Protein AF-A0A265Q9D8-F1 (afdb_monomer)

pLDDT: mean 81.89, std 17.79, range [32.59, 97.0]

Solvent-accessible surface area (backbone atoms only — not comparable to full-atom values): 7329 Å² total; per-residue (Å²): 142,84,82,84,83,76,69,77,77,53,67,56,83,76,59,50,91,46,44,84,43,80,51,90,93,41,57,26,41,32,40,49,59,50,82,77,44,47,69,58,59,63,72,59,57,60,58,73,56,103,83,43,72,60,52,77,86,39,70,68,44,40,51,49,49,17,35,61,36,14,56,34,76,48,74,34,80,54,98,91,40,79,49,72,48,63,32,24,22,39,83,84,70,42,68,27,25,54,68,53,41,50,76,63,61,56,47,75,65,48,54,51,51,49,55,50,49,40,50,69,64,48,112

Structure (mmCIF, N/CA/C/O backbone):
data_AF-A0A265Q9D8-F1
#
_entry.id   AF-A0A265Q9D8-F1
#
loop_
_atom_site.group_PDB
_atom_site.id
_atom_site.type_symbol
_atom_site.label_atom_id
_atom_site.label_alt_id
_atom_site.label_comp_id
_atom_site.label_asym_id
_atom_site.label_entity_id
_atom_site.label_seq_id
_atom_site.pdbx_PDB_ins_code
_atom_site.Cartn_x
_atom_site.Cartn_y
_atom_site.Cartn_z
_atom_site.occupancy
_atom_site.B_iso_or_equiv
_atom_site.auth_seq_id
_atom_site.auth_comp_id
_atom_site.auth_asym_id
_atom_site.auth_atom_id
_atom_site.pdbx_PDB_model_num
ATOM 1 N N . MET A 1 1 ? 3.285 17.476 -42.463 1.00 32.59 1 MET A N 1
ATOM 2 C CA . MET A 1 1 ? 2.690 16.495 -41.535 1.00 32.59 1 MET A CA 1
ATOM 3 C C . MET A 1 1 ? 3.724 16.207 -40.466 1.00 32.59 1 MET A C 1
ATOM 5 O O . MET A 1 1 ? 4.692 15.535 -40.780 1.00 32.59 1 MET A O 1
ATOM 9 N N . SER A 1 2 ? 3.545 16.743 -39.261 1.00 38.66 2 SER A N 1
ATOM 10 C CA . SER A 1 2 ? 4.334 16.360 -38.086 1.00 38.66 2 SER A CA 1
ATOM 11 C C . SER A 1 2 ? 3.361 16.282 -36.919 1.00 38.66 2 SER A C 1
ATOM 13 O O . SER A 1 2 ? 2.854 17.308 -36.475 1.00 38.66 2 SER A O 1
ATOM 15 N N . LYS A 1 3 ? 3.010 15.061 -36.514 1.00 40.34 3 LYS A N 1
ATOM 16 C CA . LYS A 1 3 ? 2.351 14.797 -35.236 1.00 40.34 3 LYS A CA 1
ATOM 17 C C . LYS A 1 3 ? 3.416 14.205 -34.327 1.00 40.34 3 LYS A C 1
ATOM 19 O O . LYS A 1 3 ? 3.814 13.059 -34.511 1.00 40.34 3 LYS A O 1
ATOM 24 N N . ASP A 1 4 ? 3.903 15.029 -33.411 1.00 40.78 4 ASP A N 1
ATOM 25 C CA . ASP A 1 4 ? 4.664 14.584 -32.252 1.00 40.78 4 ASP A CA 1
ATOM 26 C C . ASP A 1 4 ? 3.684 13.936 -31.262 1.00 40.78 4 ASP A C 1
ATOM 28 O O . ASP A 1 4 ? 3.166 14.583 -30.354 1.00 40.78 4 ASP A O 1
ATOM 32 N N . ASP A 1 5 ? 3.403 12.646 -31.454 1.00 43.50 5 ASP A N 1
ATOM 33 C CA . ASP A 1 5 ? 2.606 11.822 -30.533 1.00 43.50 5 ASP A CA 1
ATOM 34 C C . ASP A 1 5 ? 3.470 11.333 -29.352 1.00 43.50 5 ASP A C 1
ATOM 36 O O . ASP A 1 5 ? 3.635 10.139 -29.114 1.00 43.50 5 ASP A O 1
ATOM 40 N N . ASN A 1 6 ? 4.043 12.273 -28.597 1.00 45.56 6 ASN A N 1
ATOM 41 C CA . ASN A 1 6 ? 4.673 12.015 -27.295 1.00 45.56 6 ASN A CA 1
ATOM 42 C C . ASN A 1 6 ? 3.778 12.522 -26.157 1.00 45.56 6 ASN A C 1
ATOM 44 O O . ASN A 1 6 ? 4.247 13.120 -25.190 1.00 45.56 6 ASN A O 1
ATOM 48 N N . THR A 1 7 ? 2.466 12.300 -26.258 1.00 39.62 7 THR A N 1
ATOM 49 C CA . THR A 1 7 ? 1.607 12.403 -25.077 1.00 39.62 7 THR A CA 1
ATOM 50 C C . THR A 1 7 ? 1.934 11.208 -24.183 1.00 39.62 7 THR A C 1
ATOM 52 O O . THR A 1 7 ? 1.805 10.069 -24.639 1.00 39.62 7 THR A O 1
ATOM 55 N N . PRO A 1 8 ? 2.393 11.415 -22.934 1.00 41.59 8 PRO A N 1
ATOM 56 C CA . PRO A 1 8 ? 2.540 10.316 -21.996 1.00 41.59 8 PRO A CA 1
ATOM 57 C C . PRO A 1 8 ? 1.177 9.639 -21.889 1.00 41.59 8 PRO A C 1
ATOM 59 O O . PRO A 1 8 ? 0.196 10.300 -21.546 1.00 41.59 8 PRO A O 1
ATOM 62 N N . THR A 1 9 ? 1.091 8.355 -22.232 1.00 44.84 9 THR A N 1
ATOM 63 C CA . THR A 1 9 ? -0.113 7.566 -21.971 1.00 44.84 9 THR A CA 1
ATOM 64 C C . THR A 1 9 ? -0.473 7.760 -20.502 1.00 44.84 9 THR A C 1
ATOM 66 O O . TH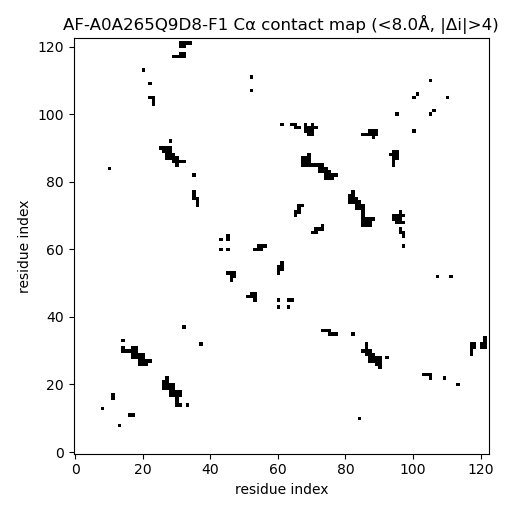R A 1 9 ? 0.381 7.535 -19.639 1.00 44.84 9 THR A O 1
ATOM 69 N N . SER A 1 10 ? -1.685 8.247 -20.209 1.00 44.94 10 SER A N 1
ATOM 70 C CA . SER A 1 10 ? -2.071 8.479 -18.818 1.00 44.94 10 SER A CA 1
ATOM 71 C C . SER A 1 10 ? -1.996 7.154 -18.062 1.00 44.94 10 SER A C 1
ATOM 73 O O . SER A 1 10 ? -2.297 6.088 -18.604 1.00 44.94 10 SER A O 1
ATOM 75 N N . LEU A 1 11 ? -1.548 7.214 -16.810 1.00 46.19 11 LEU A N 1
ATOM 76 C CA . LEU A 1 11 ? -1.382 6.036 -15.963 1.00 46.19 11 LEU A CA 1
ATOM 77 C C . LEU A 1 11 ? -2.692 5.2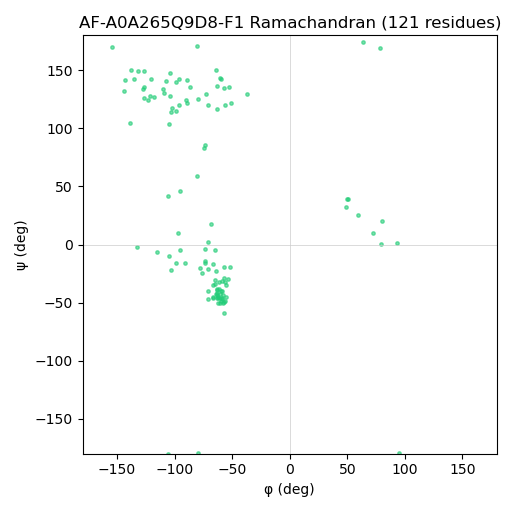30 -15.851 1.00 46.19 11 LEU A C 1
ATOM 79 O O . LEU A 1 11 ? -2.673 4.001 -15.851 1.00 46.19 11 LEU A O 1
ATOM 83 N N . GLU A 1 12 ? -3.822 5.941 -15.852 1.00 44.84 12 GLU A N 1
ATOM 84 C CA . GLU A 1 12 ? -5.191 5.409 -15.879 1.00 44.84 12 GLU A CA 1
ATOM 85 C C . GLU A 1 12 ? -5.450 4.528 -17.109 1.00 44.84 12 GLU A C 1
ATOM 87 O O . GLU A 1 12 ? -6.060 3.467 -16.998 1.00 44.84 12 GLU A O 1
ATOM 92 N N . ALA A 1 13 ? -4.932 4.917 -18.279 1.00 45.78 13 ALA A N 1
ATOM 93 C CA . ALA A 1 13 ? -5.068 4.141 -19.508 1.00 45.78 13 ALA A CA 1
ATOM 94 C C . ALA A 1 13 ? -4.176 2.883 -19.534 1.00 45.78 13 ALA A C 1
ATOM 96 O O . ALA A 1 13 ? -4.412 1.997 -20.354 1.00 45.78 13 ALA A O 1
ATOM 97 N N . MET A 1 14 ? -3.169 2.777 -18.654 1.00 46.72 14 MET A N 1
ATOM 98 C CA . MET A 1 14 ? -2.261 1.619 -18.582 1.00 46.72 14 MET A CA 1
ATOM 99 C C . MET A 1 14 ? -2.560 0.660 -17.417 1.00 46.72 14 MET A C 1
ATOM 101 O O . MET A 1 14 ? -2.154 -0.497 -17.488 1.00 46.72 14 MET A O 1
ATOM 105 N N . LEU A 1 15 ? -3.241 1.115 -16.357 1.00 54.09 15 LEU A N 1
ATOM 106 C CA . LEU A 1 15 ? -3.459 0.346 -15.118 1.00 54.09 15 LEU A CA 1
ATOM 107 C C . LEU A 1 15 ? -4.929 0.000 -14.835 1.00 54.09 15 LEU A C 1
ATOM 109 O O . LEU A 1 15 ? -5.203 -0.755 -13.903 1.00 54.09 15 LEU A O 1
ATOM 113 N N . GLY A 1 16 ? -5.867 0.519 -15.634 1.00 57.66 16 GLY A N 1
ATOM 114 C CA . GLY A 1 16 ? -7.297 0.467 -15.329 1.00 57.66 16 GLY A CA 1
ATOM 115 C C . GLY A 1 16 ? -7.695 1.525 -14.295 1.00 5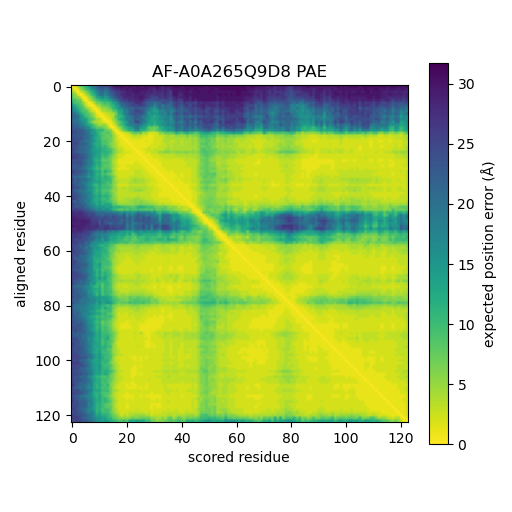7.66 16 GLY A C 1
ATOM 116 O O . GLY A 1 16 ? -6.845 2.157 -13.671 1.00 57.66 16 GLY A O 1
ATOM 117 N N . SER A 1 17 ? -8.999 1.723 -14.101 1.00 65.62 17 SER A N 1
ATOM 118 C CA . SER A 1 17 ? -9.603 2.750 -13.229 1.00 65.62 17 SER A CA 1
ATOM 119 C C . SER A 1 17 ? -9.377 2.542 -11.720 1.00 65.62 17 SER A C 1
ATOM 121 O O . SER A 1 17 ? -10.103 3.102 -10.905 1.00 65.62 17 SER A O 1
ATOM 123 N N . GLY A 1 18 ? -8.400 1.718 -11.336 1.00 77.12 18 GLY A N 1
ATOM 124 C CA . GLY A 1 18 ? -8.269 1.203 -9.980 1.00 77.12 18 GLY A CA 1
ATOM 125 C C . GLY A 1 18 ? -9.441 0.322 -9.561 1.00 77.12 18 GLY A C 1
ATOM 126 O O . GLY A 1 18 ? -10.413 0.122 -10.292 1.00 77.12 18 GLY A O 1
ATOM 127 N N . VAL A 1 19 ? -9.311 -0.262 -8.378 1.00 90.25 19 VAL A N 1
ATOM 128 C CA . VAL A 1 19 ? -10.320 -1.108 -7.750 1.00 90.25 19 VAL A CA 1
ATOM 129 C C . VAL A 1 19 ? -10.590 -0.571 -6.358 1.00 90.25 19 VAL A C 1
ATOM 131 O O . VAL A 1 19 ? -9.658 -0.265 -5.612 1.00 90.25 19 VAL A O 1
ATOM 134 N N . GLU A 1 20 ? -11.867 -0.489 -6.006 1.00 93.12 20 GLU A N 1
ATOM 135 C CA . GLU A 1 20 ? -12.286 -0.071 -4.676 1.00 93.12 20 GLU A CA 1
ATOM 136 C C . GLU A 1 20 ? -11.800 -1.057 -3.605 1.00 93.12 20 GLU A C 1
ATOM 138 O O . GLU A 1 20 ? -11.888 -2.286 -3.735 1.00 93.12 20 GLU A O 1
ATOM 143 N N . PHE A 1 21 ? -11.293 -0.493 -2.517 1.00 94.56 21 PHE A N 1
ATOM 144 C CA . PHE A 1 21 ? -10.937 -1.184 -1.293 1.00 94.56 21 PHE A CA 1
ATOM 145 C C . PHE A 1 21 ? -11.614 -0.477 -0.120 1.00 94.56 21 PHE A C 1
ATOM 147 O O . PHE A 1 21 ? -11.566 0.743 -0.022 1.00 94.56 21 PHE A O 1
ATOM 154 N N . GLU A 1 22 ? -12.229 -1.240 0.782 1.00 95.44 22 GLU A N 1
ATOM 155 C CA . GLU A 1 22 ? -12.912 -0.691 1.955 1.00 95.44 22 GLU A CA 1
ATOM 156 C C . GLU A 1 22 ? -12.262 -1.184 3.253 1.00 95.44 22 GLU A C 1
ATOM 158 O O . GLU A 1 22 ? -12.139 -2.397 3.499 1.00 95.44 22 GLU A O 1
ATOM 163 N N . ALA A 1 23 ? -11.907 -0.232 4.113 1.00 95.75 23 ALA A N 1
ATOM 164 C CA . ALA A 1 23 ? -11.431 -0.467 5.470 1.00 95.75 23 ALA A CA 1
ATOM 165 C C . ALA A 1 23 ? -11.966 0.619 6.403 1.00 95.75 23 ALA A C 1
ATOM 167 O O . ALA A 1 23 ? -12.075 1.780 6.022 1.00 95.75 23 ALA A O 1
ATOM 168 N N . LYS A 1 24 ? -12.330 0.228 7.630 1.00 94.44 24 LYS A N 1
ATOM 169 C CA . LYS A 1 24 ? -12.884 1.135 8.654 1.00 94.44 24 LYS A CA 1
ATOM 170 C C . LYS A 1 24 ? -14.038 2.035 8.164 1.00 94.44 24 LYS A C 1
ATOM 172 O O . LYS A 1 24 ? -14.200 3.147 8.651 1.00 94.44 24 LYS A O 1
ATOM 177 N N . GLY A 1 25 ? -14.852 1.547 7.223 1.00 92.88 25 GLY A N 1
ATOM 178 C CA . GLY A 1 25 ? -15.982 2.292 6.651 1.00 92.88 25 GLY A CA 1
ATOM 179 C C . GLY A 1 25 ? -15.590 3.429 5.700 1.00 92.88 25 GLY A C 1
ATOM 180 O O . GLY A 1 25 ? -16.453 4.217 5.327 1.00 92.88 25 GLY A O 1
ATOM 181 N N . LYS A 1 26 ? -14.311 3.519 5.315 1.00 95.75 26 LYS A N 1
ATOM 182 C CA . LYS A 1 26 ? -13.795 4.433 4.292 1.00 95.75 26 LYS A CA 1
ATOM 183 C C . LYS A 1 26 ? -13.509 3.678 2.999 1.00 95.75 26 LYS A C 1
ATOM 185 O O . LYS A 1 26 ? -13.106 2.509 3.033 1.00 95.75 26 LYS A O 1
ATOM 190 N N . GLN A 1 27 ? -13.695 4.361 1.874 1.00 95.56 27 GLN A N 1
ATOM 191 C CA . GLN A 1 27 ? -13.373 3.841 0.549 1.00 95.56 27 GLN A CA 1
ATOM 192 C C . GLN A 1 27 ? -12.021 4.367 0.071 1.00 95.56 27 GLN A C 1
ATOM 194 O O . GLN A 1 27 ? -11.677 5.531 0.258 1.00 95.56 27 GLN A O 1
ATOM 199 N N . TYR A 1 28 ? -11.271 3.480 -0.567 1.00 96.12 28 TYR A N 1
ATOM 200 C CA . TYR A 1 28 ? -9.951 3.742 -1.113 1.00 96.12 28 TYR A CA 1
ATOM 201 C C . TYR A 1 28 ? -9.876 3.215 -2.543 1.00 96.12 28 TYR A C 1
ATOM 203 O O . TYR A 1 28 ? -10.483 2.192 -2.869 1.00 96.12 28 TYR A O 1
ATOM 211 N N . THR A 1 29 ? -9.068 3.860 -3.376 1.00 95.56 29 THR A N 1
ATOM 212 C CA . THR A 1 29 ? -8.795 3.410 -4.743 1.00 95.56 29 THR A CA 1
ATOM 213 C C . THR A 1 29 ? -7.433 2.742 -4.787 1.00 95.56 29 THR A C 1
ATOM 215 O O . THR A 1 29 ? -6.411 3.378 -4.528 1.00 95.56 29 THR A O 1
ATOM 218 N N . MET A 1 30 ? -7.402 1.455 -5.125 1.00 94.31 30 MET A N 1
ATOM 219 C CA . MET A 1 30 ? -6.174 0.673 -5.217 1.00 94.31 30 MET A CA 1
ATOM 220 C C . MET A 1 30 ? -5.843 0.323 -6.668 1.00 94.31 30 MET A C 1
ATOM 222 O O . MET A 1 30 ? -6.699 -0.156 -7.409 1.00 94.31 30 MET A O 1
ATOM 226 N N . LEU A 1 31 ? -4.585 0.507 -7.068 1.00 93.06 31 LEU A N 1
ATOM 227 C CA . LEU A 1 31 ? -4.098 0.097 -8.387 1.00 93.06 31 LEU A CA 1
ATOM 228 C C . LEU A 1 31 ? -3.424 -1.283 -8.316 1.00 93.06 31 LEU A C 1
ATOM 230 O O . LEU A 1 31 ? -2.722 -1.561 -7.340 1.00 93.06 31 LEU A O 1
ATOM 234 N N . PRO A 1 32 ? -3.590 -2.147 -9.335 1.00 91.25 32 PRO A N 1
ATOM 235 C CA . PRO A 1 32 ? -2.865 -3.414 -9.403 1.00 91.25 32 PRO A CA 1
ATOM 236 C C . PRO A 1 32 ? -1.354 -3.174 -9.531 1.00 91.25 32 PRO A C 1
ATOM 238 O O . PRO A 1 32 ? -0.914 -2.187 -10.130 1.00 91.25 32 PRO A O 1
ATOM 241 N N . ILE A 1 33 ? -0.543 -4.098 -9.006 1.00 91.00 33 ILE A N 1
ATOM 242 C CA . ILE A 1 33 ? 0.912 -4.068 -9.171 1.00 91.00 33 ILE A CA 1
ATOM 243 C C . ILE A 1 33 ? 1.218 -4.229 -10.655 1.00 91.00 33 ILE A C 1
ATOM 245 O O . ILE A 1 33 ? 0.961 -5.275 -11.252 1.00 91.00 33 ILE A O 1
ATOM 249 N N . ALA A 1 34 ? 1.818 -3.203 -11.259 1.00 90.75 34 ALA A N 1
ATOM 250 C CA . ALA A 1 34 ? 2.285 -3.328 -12.631 1.00 90.75 34 ALA A CA 1
ATOM 251 C C . ALA A 1 34 ? 3.326 -4.442 -12.731 1.00 90.75 34 ALA A C 1
ATOM 253 O O . ALA A 1 34 ? 4.199 -4.563 -11.869 1.00 90.75 34 ALA A O 1
ATOM 254 N N . SER A 1 35 ? 3.317 -5.189 -13.836 1.00 89.06 35 SER A N 1
ATOM 255 C CA . SER A 1 35 ? 4.265 -6.290 -14.056 1.00 89.06 35 SER A CA 1
ATOM 256 C C . SER A 1 35 ? 5.728 -5.856 -13.904 1.00 89.06 35 SER A C 1
ATOM 258 O O . SER A 1 35 ? 6.565 -6.624 -13.438 1.00 89.06 35 SER A O 1
ATOM 260 N N . ALA A 1 36 ? 6.025 -4.590 -14.213 1.00 90.69 36 ALA A N 1
ATOM 261 C CA . ALA A 1 36 ? 7.341 -3.984 -14.035 1.00 90.69 36 ALA A CA 1
ATOM 262 C C . ALA A 1 36 ? 7.816 -3.895 -12.571 1.00 90.69 36 ALA A C 1
ATOM 264 O O . ALA A 1 36 ? 9.016 -3.811 -12.310 1.00 90.69 36 ALA A O 1
ATOM 265 N N . HIS A 1 37 ? 6.886 -3.909 -11.618 1.00 92.06 37 HIS A N 1
ATOM 266 C CA . HIS A 1 37 ? 7.130 -3.720 -10.193 1.00 92.06 37 HIS A CA 1
ATOM 267 C C . HIS A 1 37 ? 7.057 -5.021 -9.377 1.00 92.06 37 HIS A C 1
ATOM 269 O O . HIS A 1 37 ? 7.484 -5.021 -8.221 1.00 92.06 37 HIS A O 1
ATOM 275 N N . ILE A 1 38 ? 6.601 -6.138 -9.960 1.00 88.00 38 ILE A N 1
ATOM 276 C CA . ILE A 1 38 ? 6.439 -7.434 -9.266 1.00 88.00 38 ILE A CA 1
ATOM 277 C C . ILE A 1 38 ? 7.743 -7.894 -8.603 1.00 88.00 38 ILE A C 1
ATOM 279 O O . ILE A 1 38 ? 7.760 -8.292 -7.439 1.00 88.00 38 ILE A O 1
ATOM 283 N N . GLU A 1 39 ? 8.865 -7.797 -9.316 1.00 87.06 39 GLU A N 1
ATOM 284 C CA . GLU A 1 39 ? 10.171 -8.202 -8.786 1.00 87.06 39 GLU A CA 1
ATOM 285 C C . GLU A 1 39 ? 10.628 -7.337 -7.604 1.00 87.06 39 GLU A C 1
ATOM 287 O O . GLU A 1 39 ? 11.325 -7.825 -6.713 1.00 87.06 39 GLU A O 1
ATOM 292 N N . MET A 1 40 ? 10.230 -6.062 -7.568 1.00 91.12 40 MET A N 1
ATOM 293 C CA . MET A 1 40 ? 10.498 -5.183 -6.428 1.00 91.12 40 MET A CA 1
ATOM 294 C C . MET A 1 40 ? 9.642 -5.591 -5.234 1.00 91.12 40 MET A C 1
ATOM 296 O O . MET A 1 40 ? 10.181 -5.777 -4.148 1.00 91.12 40 MET A O 1
ATOM 300 N N . PHE A 1 41 ? 8.343 -5.812 -5.458 1.00 88.94 41 PHE A N 1
ATOM 301 C CA . PHE A 1 41 ? 7.406 -6.256 -4.426 1.00 88.94 41 PHE A CA 1
ATOM 302 C C . PHE A 1 41 ? 7.872 -7.557 -3.763 1.00 88.94 41 PHE A C 1
ATOM 304 O O . PHE A 1 41 ? 7.983 -7.642 -2.541 1.00 88.94 41 PHE A O 1
ATOM 311 N N . ARG A 1 42 ? 8.252 -8.557 -4.570 1.00 84.12 42 ARG A N 1
ATOM 312 C CA . ARG A 1 42 ? 8.716 -9.863 -4.077 1.00 84.12 42 ARG A CA 1
ATOM 313 C C . ARG A 1 42 ? 9.961 -9.754 -3.192 1.00 84.12 42 ARG A C 1
ATOM 315 O O . ARG A 1 42 ? 10.073 -10.464 -2.194 1.00 84.12 42 ARG A O 1
ATOM 322 N N . LYS A 1 43 ? 10.909 -8.883 -3.550 1.00 87.25 43 LYS A N 1
ATOM 323 C CA . LYS A 1 43 ? 12.180 -8.708 -2.820 1.00 87.25 43 LYS A CA 1
ATOM 324 C C . LYS A 1 43 ? 12.016 -8.035 -1.464 1.00 87.25 43 LYS A C 1
ATOM 326 O O . LYS A 1 43 ? 12.898 -8.170 -0.619 1.00 87.25 43 LYS A O 1
ATOM 331 N N . GLU A 1 44 ? 10.921 -7.319 -1.252 1.00 84.12 44 GLU A N 1
ATOM 332 C CA . GLU A 1 44 ? 10.681 -6.635 0.015 1.00 84.12 44 GLU A CA 1
ATOM 333 C C . GLU A 1 44 ? 10.295 -7.591 1.143 1.00 84.12 44 GLU A C 1
ATOM 335 O O . GLU A 1 44 ? 10.423 -7.211 2.303 1.00 84.12 44 GLU A O 1
ATOM 340 N N . GLN A 1 45 ? 9.931 -8.843 0.822 1.00 74.94 45 GLN A N 1
ATOM 341 C CA . GLN A 1 45 ? 9.656 -9.900 1.805 1.00 74.94 45 GLN A CA 1
ATOM 342 C C . GLN A 1 45 ? 8.687 -9.435 2.905 1.00 74.94 45 GLN A C 1
ATOM 344 O O . GLN A 1 45 ? 8.843 -9.770 4.076 1.00 74.94 45 GLN A O 1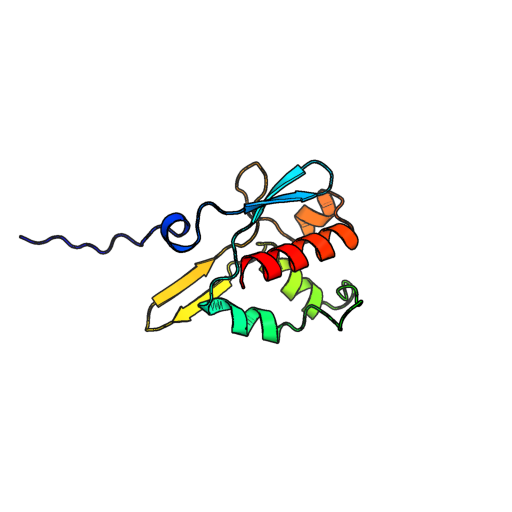
ATOM 349 N N . LEU A 1 46 ? 7.676 -8.657 2.507 1.00 74.19 46 LEU A N 1
ATOM 350 C CA . LEU A 1 46 ? 6.673 -8.073 3.400 1.00 74.19 46 LEU A CA 1
ATOM 351 C C . LEU A 1 46 ? 5.923 -9.121 4.233 1.00 74.19 46 LEU A C 1
ATOM 353 O O . LEU A 1 46 ? 5.482 -8.836 5.345 1.00 74.19 46 LEU A O 1
ATOM 357 N N . PHE A 1 47 ? 5.790 -10.334 3.700 1.00 68.19 47 PHE A N 1
ATOM 358 C CA . PHE A 1 47 ? 5.105 -11.442 4.348 1.00 68.19 47 PHE A CA 1
ATOM 359 C C . PHE A 1 47 ? 6.120 -12.432 4.903 1.00 68.19 47 PHE A C 1
ATOM 361 O O . PHE A 1 47 ? 6.962 -12.952 4.171 1.00 68.19 47 PHE A O 1
ATOM 368 N N . MET A 1 48 ? 5.985 -12.774 6.179 1.00 55.31 48 MET A N 1
ATOM 369 C CA . MET A 1 48 ? 6.825 -13.786 6.819 1.00 55.31 48 MET A CA 1
ATOM 370 C C . MET A 1 48 ? 6.142 -15.183 6.800 1.00 55.31 48 MET A C 1
ATOM 372 O O . MET A 1 48 ? 6.084 -15.884 7.807 1.00 55.31 48 MET A O 1
ATOM 376 N N . GLY A 1 49 ? 5.585 -15.598 5.654 1.00 54.31 49 GLY A N 1
ATOM 377 C CA . GLY A 1 49 ? 4.889 -16.890 5.467 1.00 54.31 49 GLY A CA 1
ATOM 378 C C . GLY A 1 49 ? 3.360 -16.843 5.639 1.00 54.31 49 GLY A C 1
ATOM 379 O O . GLY A 1 49 ? 2.803 -15.780 5.902 1.00 54.31 49 GLY A O 1
ATOM 380 N N . GLU A 1 50 ? 2.687 -18.000 5.499 1.00 51.47 50 GLU A N 1
ATOM 381 C CA . GLU A 1 50 ? 1.215 -18.153 5.347 1.00 51.47 50 GLU A CA 1
ATOM 382 C C . GLU A 1 50 ? 0.348 -17.454 6.411 1.00 51.47 50 GLU A C 1
ATOM 384 O O . GLU A 1 50 ? -0.821 -17.186 6.159 1.00 51.47 50 GLU A O 1
ATOM 389 N N . ASN A 1 51 ? 0.903 -17.108 7.575 1.00 53.06 51 ASN A N 1
ATOM 390 C CA . ASN A 1 51 ? 0.152 -16.510 8.682 1.00 53.06 51 ASN A CA 1
ATOM 391 C C . ASN A 1 51 ? 0.802 -15.272 9.312 1.00 53.06 51 ASN A C 1
ATOM 393 O O . ASN A 1 51 ? 0.229 -14.695 10.245 1.00 53.06 51 ASN A O 1
ATOM 397 N N . GLN A 1 52 ? 1.986 -14.851 8.859 1.00 59.78 52 GLN A N 1
ATOM 398 C CA . GLN A 1 52 ? 2.720 -13.833 9.598 1.00 59.78 52 GLN A CA 1
ATOM 399 C C . GLN A 1 52 ? 2.329 -12.404 9.228 1.00 59.78 52 GLN A C 1
ATOM 401 O O . GLN A 1 52 ? 2.160 -12.006 8.078 1.00 59.78 52 GLN A O 1
ATOM 406 N N . ILE A 1 53 ? 2.177 -11.666 10.315 1.00 60.28 53 ILE A N 1
ATOM 407 C CA . ILE A 1 53 ? 1.791 -10.278 10.457 1.00 60.28 53 ILE A CA 1
ATOM 408 C C . ILE A 1 53 ? 3.043 -9.457 10.158 1.00 60.28 53 ILE A C 1
ATOM 410 O O . ILE A 1 53 ? 4.076 -9.721 10.767 1.00 60.28 53 ILE A O 1
ATOM 414 N N . PHE A 1 54 ? 2.970 -8.518 9.213 1.00 67.69 54 PHE A N 1
ATOM 415 C CA . PHE A 1 54 ? 4.045 -7.570 8.907 1.00 67.69 54 PHE A CA 1
ATOM 416 C C . PHE A 1 54 ? 4.763 -7.136 10.190 1.00 67.69 54 PHE A C 1
ATOM 418 O O . PHE A 1 54 ? 4.101 -6.756 11.161 1.00 67.69 54 PHE A O 1
ATOM 425 N N . ASN A 1 55 ? 6.097 -7.200 10.226 1.00 66.62 55 ASN A N 1
ATOM 426 C CA . ASN A 1 55 ? 6.825 -6.740 11.402 1.00 66.62 55 ASN A CA 1
ATOM 427 C C . ASN A 1 55 ? 6.822 -5.206 11.430 1.00 66.62 55 ASN A C 1
ATOM 429 O O . ASN A 1 55 ? 7.777 -4.561 11.016 1.00 66.62 55 ASN A O 1
ATOM 433 N N . LEU A 1 56 ? 5.744 -4.613 11.942 1.00 70.25 56 LEU A N 1
ATOM 434 C CA . LEU A 1 56 ? 5.618 -3.167 12.120 1.00 70.25 56 LEU A CA 1
ATOM 435 C C . LEU A 1 56 ? 6.612 -2.594 13.137 1.00 70.25 56 LEU A C 1
ATOM 437 O O . LEU A 1 56 ? 6.640 -1.385 13.312 1.00 70.25 56 LEU A O 1
ATOM 441 N N . SER A 1 57 ? 7.414 -3.406 13.828 1.00 69.25 57 SER A N 1
ATOM 442 C CA . SER A 1 57 ? 8.521 -2.925 14.665 1.00 69.25 57 SER A CA 1
ATOM 443 C C . SER A 1 57 ? 9.842 -2.836 13.896 1.00 69.25 57 SER A C 1
ATOM 445 O O . SER A 1 57 ? 10.761 -2.164 14.355 1.00 69.25 57 SER A O 1
ATOM 447 N N . ASP A 1 58 ? 9.938 -3.472 12.729 1.00 82.44 58 ASP A N 1
ATOM 448 C CA . ASP A 1 58 ? 11.103 -3.418 11.853 1.00 82.44 58 ASP A CA 1
ATOM 449 C C . ASP A 1 58 ? 10.991 -2.248 10.865 1.00 82.44 58 ASP A C 1
ATOM 451 O O . ASP A 1 58 ? 10.060 -2.156 10.063 1.00 82.44 58 ASP A O 1
ATOM 455 N N . GLU A 1 59 ? 11.973 -1.350 10.897 1.00 85.50 59 GLU A N 1
ATOM 456 C CA . GLU A 1 59 ? 12.006 -0.158 10.042 1.00 85.50 59 GLU A CA 1
ATOM 457 C C . GLU A 1 59 ? 12.042 -0.503 8.549 1.00 85.50 59 GLU A C 1
ATOM 459 O O . GLU A 1 59 ? 11.478 0.225 7.729 1.00 85.50 59 GLU A O 1
ATOM 464 N N . LYS A 1 60 ? 12.666 -1.626 8.168 1.00 85.81 60 LYS A N 1
ATOM 465 C CA . LYS A 1 60 ? 12.674 -2.073 6.769 1.00 85.81 60 LYS A CA 1
ATOM 466 C C . LYS A 1 60 ? 11.264 -2.462 6.319 1.00 85.81 60 LYS A C 1
ATOM 468 O O . LYS A 1 60 ? 10.818 -2.013 5.263 1.00 85.81 60 LYS A O 1
ATOM 473 N N . SER A 1 61 ? 10.555 -3.233 7.136 1.00 85.06 61 SER A N 1
ATOM 474 C CA . SER A 1 61 ? 9.168 -3.634 6.895 1.00 85.06 61 SER A CA 1
ATOM 475 C C . SER A 1 61 ? 8.218 -2.433 6.872 1.00 85.06 61 SER A C 1
ATOM 477 O O . SER A 1 61 ? 7.391 -2.339 5.969 1.00 85.06 61 SER A O 1
ATOM 479 N N . LYS A 1 62 ? 8.375 -1.460 7.783 1.00 88.00 62 LYS A N 1
ATOM 480 C CA . LYS A 1 62 ? 7.591 -0.209 7.760 1.00 88.00 62 LYS A CA 1
ATOM 481 C C . LYS A 1 62 ? 7.780 0.574 6.465 1.00 88.00 62 LYS A C 1
ATOM 483 O O . LYS A 1 62 ? 6.798 1.026 5.886 1.00 88.00 62 LYS A O 1
ATOM 488 N N . LYS A 1 63 ? 9.026 0.735 6.004 1.00 91.25 63 LYS A N 1
ATOM 489 C CA . LYS A 1 63 ? 9.327 1.452 4.753 1.00 91.25 63 LYS A CA 1
ATOM 490 C C . LYS A 1 63 ? 8.714 0.756 3.547 1.00 91.25 63 LYS A C 1
ATOM 492 O O . LYS A 1 63 ? 8.074 1.408 2.729 1.00 91.25 63 LYS A O 1
ATOM 497 N N . ALA A 1 64 ? 8.865 -0.563 3.478 1.00 90.62 64 ALA A N 1
ATOM 498 C CA . ALA A 1 64 ? 8.235 -1.376 2.450 1.00 90.62 64 ALA A CA 1
ATOM 499 C C . ALA A 1 64 ? 6.705 -1.194 2.471 1.00 90.62 64 ALA A C 1
ATOM 501 O O . ALA A 1 64 ? 6.106 -0.846 1.458 1.00 90.62 64 ALA A O 1
ATOM 502 N N . MET A 1 65 ? 6.066 -1.299 3.640 1.00 91.19 65 MET A N 1
ATOM 503 C CA . MET A 1 65 ? 4.624 -1.065 3.756 1.00 91.19 65 MET A CA 1
ATOM 504 C C . MET A 1 65 ? 4.225 0.341 3.316 1.00 91.19 65 MET A C 1
ATOM 506 O O . MET A 1 65 ? 3.306 0.480 2.519 1.00 91.19 65 MET A O 1
ATOM 510 N N . ASN A 1 66 ? 4.925 1.371 3.795 1.00 94.25 66 ASN A N 1
ATOM 511 C CA . ASN A 1 66 ? 4.638 2.756 3.444 1.00 94.25 66 ASN A CA 1
ATOM 512 C C . ASN A 1 66 ? 4.707 2.982 1.930 1.00 94.25 66 ASN A C 1
ATOM 514 O O . ASN A 1 66 ? 3.808 3.596 1.364 1.00 94.25 66 ASN A O 1
ATOM 518 N N . LYS A 1 67 ? 5.728 2.430 1.270 1.00 94.12 67 LYS A N 1
ATOM 519 C CA . LYS A 1 67 ? 5.887 2.486 -0.183 1.00 94.12 67 LYS A CA 1
ATOM 520 C C . LYS A 1 67 ? 4.686 1.885 -0.915 1.00 94.12 67 LYS A C 1
ATOM 522 O O . LYS A 1 67 ? 4.128 2.531 -1.797 1.00 94.12 67 LYS A O 1
ATOM 527 N N . TRP A 1 68 ? 4.264 0.672 -0.555 1.00 93.56 68 TRP A N 1
ATOM 528 C CA . TRP A 1 68 ? 3.149 0.015 -1.250 1.00 93.56 68 TRP A CA 1
ATOM 529 C C . TRP A 1 68 ? 1.784 0.572 -0.871 1.00 93.56 68 TRP A C 1
ATOM 531 O O . TRP A 1 68 ? 0.902 0.569 -1.713 1.00 93.56 68 TRP A O 1
ATOM 541 N N . LEU A 1 69 ? 1.632 1.165 0.312 1.00 94.19 69 LEU A N 1
ATOM 542 C CA . LEU A 1 69 ? 0.451 1.945 0.694 1.00 94.19 69 LEU A CA 1
ATOM 543 C C . LEU A 1 69 ? 0.343 3.295 -0.037 1.00 94.19 69 LEU A C 1
ATOM 545 O O . LEU A 1 69 ? -0.575 4.046 0.250 1.00 94.19 69 LEU A O 1
ATOM 549 N N . GLY A 1 70 ? 1.256 3.631 -0.952 1.00 93.25 70 GLY A N 1
ATOM 550 C CA . GLY A 1 70 ? 1.220 4.885 -1.711 1.00 93.25 70 GLY A CA 1
ATOM 551 C C . GLY A 1 70 ? 2.025 6.034 -1.100 1.00 93.25 70 GLY A C 1
ATOM 552 O O . GLY A 1 70 ? 2.097 7.105 -1.701 1.00 93.25 70 GLY A O 1
ATOM 553 N N . GLY A 1 71 ? 2.698 5.806 0.032 1.00 93.75 71 GLY A N 1
ATOM 554 C CA . GLY A 1 71 ? 3.525 6.816 0.696 1.00 93.75 71 GLY A CA 1
ATOM 555 C C . GLY A 1 71 ? 4.760 7.203 -0.119 1.00 93.75 71 GLY A C 1
ATOM 556 O O . GLY A 1 71 ? 5.361 8.246 0.126 1.00 93.75 71 GLY A O 1
ATOM 557 N N . GLU A 1 72 ? 5.125 6.387 -1.110 1.00 92.50 72 GLU A N 1
ATOM 558 C CA . GLU A 1 72 ? 6.177 6.675 -2.077 1.00 92.50 72 GLU A CA 1
ATOM 559 C C . GLU A 1 72 ? 5.744 6.251 -3.486 1.00 92.50 72 GLU A C 1
ATOM 561 O O . GLU A 1 72 ? 5.001 5.286 -3.676 1.00 92.50 72 GLU A O 1
ATOM 566 N N . LYS A 1 73 ? 6.256 6.955 -4.499 1.00 93.38 73 LYS A N 1
ATOM 567 C CA . LYS A 1 73 ? 6.119 6.538 -5.897 1.00 93.38 73 LYS A CA 1
ATOM 568 C C . LYS A 1 73 ? 7.026 5.340 -6.155 1.00 93.38 73 LYS A C 1
ATOM 570 O O . LYS A 1 73 ? 8.223 5.392 -5.877 1.00 93.38 73 LYS A O 1
ATOM 575 N N . VAL A 1 74 ? 6.481 4.282 -6.741 1.00 94.06 74 VAL A N 1
ATOM 576 C CA . VAL A 1 74 ? 7.258 3.113 -7.160 1.00 94.06 74 VAL A CA 1
ATOM 577 C C . VAL A 1 74 ? 7.598 3.258 -8.629 1.00 94.06 74 VAL A C 1
ATOM 579 O O . VAL A 1 74 ? 6.688 3.350 -9.451 1.00 94.06 74 VAL A O 1
ATOM 582 N N . THR A 1 75 ? 8.894 3.281 -8.941 1.00 94.31 75 THR A N 1
ATOM 583 C CA . THR A 1 75 ? 9.393 3.451 -10.307 1.00 94.31 75 THR A CA 1
ATOM 584 C C . THR A 1 75 ? 10.257 2.272 -10.740 1.00 94.31 75 THR A C 1
ATOM 586 O O . THR A 1 75 ? 11.243 1.944 -10.079 1.00 94.31 75 THR A O 1
ATOM 589 N N . ALA A 1 76 ? 9.940 1.689 -11.895 1.00 92.44 76 ALA A N 1
ATOM 590 C CA . ALA A 1 76 ? 10.780 0.738 -12.613 1.00 92.44 76 ALA A CA 1
ATOM 591 C C . ALA A 1 76 ? 11.112 1.248 -14.009 1.00 92.44 76 ALA A C 1
ATOM 593 O O . ALA A 1 76 ? 10.264 1.804 -14.703 1.00 92.44 76 ALA A O 1
ATOM 594 N N . LYS A 1 77 ? 12.343 0.980 -14.447 1.00 92.62 77 LYS A N 1
ATOM 595 C CA . LYS A 1 77 ? 12.788 1.271 -15.806 1.00 92.62 77 LYS A CA 1
ATOM 596 C C . LYS A 1 77 ? 12.716 0.011 -16.657 1.00 92.62 77 LYS A C 1
ATOM 598 O O . LYS A 1 77 ? 13.467 -0.933 -16.418 1.00 92.62 77 LYS A O 1
ATOM 603 N N . ILE A 1 78 ? 11.845 0.006 -17.661 1.00 86.50 78 ILE A N 1
ATOM 604 C CA . ILE A 1 78 ? 11.689 -1.102 -18.611 1.00 86.50 78 ILE A CA 1
ATOM 605 C C . ILE A 1 78 ? 11.818 -0.568 -20.032 1.00 86.50 78 ILE A C 1
ATOM 607 O O . ILE A 1 78 ? 11.134 0.374 -20.419 1.00 86.50 78 ILE A O 1
ATOM 611 N N . LEU A 1 79 ? 12.722 -1.171 -20.814 1.00 88.44 79 LEU A N 1
ATOM 612 C CA . LEU A 1 79 ? 12.967 -0.813 -22.220 1.00 88.44 79 LEU A CA 1
ATOM 613 C C . LEU A 1 79 ? 13.195 0.698 -22.431 1.00 88.44 79 LEU A C 1
ATOM 615 O O . LEU A 1 79 ? 12.708 1.294 -23.388 1.00 88.44 79 LEU A O 1
ATOM 619 N N . GLY A 1 80 ? 13.920 1.331 -21.504 1.00 89.12 80 GLY A N 1
ATOM 620 C CA . GLY A 1 80 ? 14.233 2.760 -21.561 1.00 89.12 80 GLY A CA 1
ATOM 621 C C . GLY A 1 80 ? 1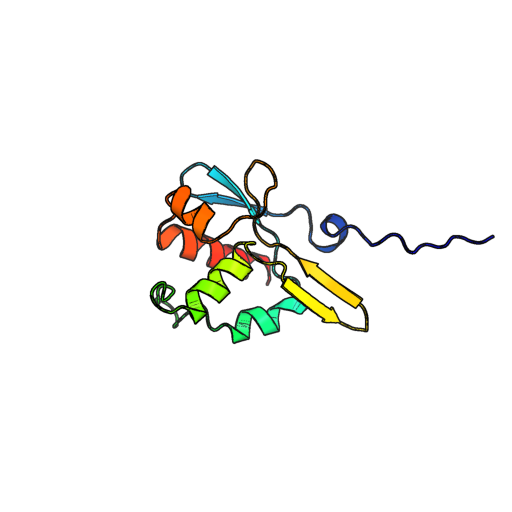3.109 3.698 -21.108 1.00 89.12 80 GLY A C 1
ATOM 622 O O . GLY A 1 80 ? 13.337 4.904 -21.097 1.00 89.12 80 GLY A O 1
ATOM 623 N N . LYS A 1 81 ? 11.945 3.179 -20.699 1.00 89.44 81 LYS A N 1
ATOM 624 C CA . LYS A 1 81 ? 10.822 3.962 -20.167 1.00 89.44 81 LYS A CA 1
ATOM 625 C C . LYS A 1 81 ? 10.682 3.763 -18.663 1.00 89.44 81 LYS A C 1
ATOM 627 O O . LYS A 1 81 ? 10.820 2.641 -18.175 1.00 89.44 81 LYS A O 1
ATOM 632 N N . ASP A 1 82 ? 10.364 4.840 -17.959 1.00 91.38 82 ASP A N 1
ATOM 633 C CA . ASP A 1 82 ? 10.059 4.793 -16.533 1.00 91.38 82 ASP A CA 1
ATOM 634 C C . ASP A 1 82 ? 8.555 4.561 -16.345 1.00 91.38 82 ASP A C 1
ATOM 636 O O . ASP A 1 82 ? 7.724 5.308 -16.859 1.00 91.38 82 ASP A O 1
ATOM 640 N N . ILE A 1 83 ? 8.205 3.514 -15.604 1.00 90.62 83 ILE A N 1
ATOM 641 C CA . ILE A 1 83 ? 6.840 3.208 -15.172 1.00 90.62 83 ILE A CA 1
ATOM 642 C C . ILE A 1 83 ? 6.768 3.616 -13.711 1.00 90.62 83 ILE A C 1
ATOM 644 O O . ILE A 1 83 ? 7.473 3.032 -12.898 1.00 90.62 83 ILE A O 1
ATOM 648 N N . THR A 1 84 ? 5.962 4.627 -13.382 1.00 93.06 84 THR A N 1
ATOM 649 C CA . THR A 1 84 ? 5.877 5.186 -12.023 1.00 93.06 84 THR A CA 1
ATOM 650 C C . THR A 1 84 ? 4.450 5.137 -11.501 1.00 93.06 84 THR A C 1
ATOM 652 O O . THR A 1 84 ? 3.565 5.688 -12.144 1.00 93.06 84 THR A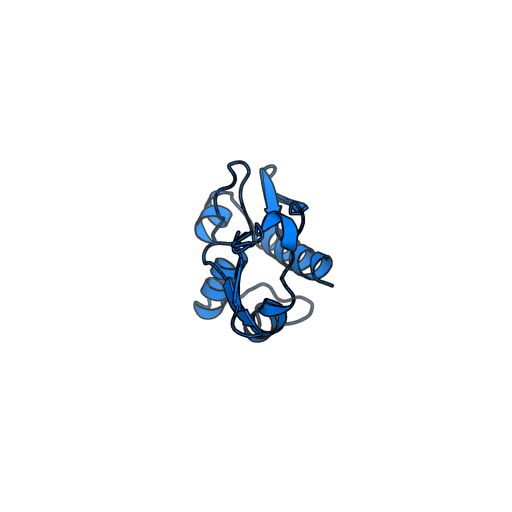 O 1
ATOM 655 N N . ILE A 1 85 ? 4.223 4.512 -10.343 1.00 91.81 85 ILE A N 1
ATOM 656 C CA . ILE A 1 85 ? 2.878 4.257 -9.803 1.00 91.81 85 ILE A CA 1
ATOM 657 C C . ILE A 1 85 ? 2.803 4.595 -8.313 1.00 91.81 85 ILE A C 1
ATOM 659 O O . ILE A 1 85 ? 3.745 4.344 -7.563 1.00 91.81 85 ILE A O 1
ATOM 663 N N . VAL A 1 86 ? 1.662 5.145 -7.900 1.00 94.38 86 VAL A N 1
ATOM 664 C CA . VAL A 1 86 ? 1.196 5.217 -6.507 1.00 94.38 86 VAL A CA 1
ATOM 665 C C . VAL A 1 86 ? 0.023 4.249 -6.392 1.00 94.38 86 VAL A C 1
ATOM 667 O O . VAL A 1 86 ? -0.851 4.257 -7.252 1.00 94.38 86 VAL A O 1
ATOM 670 N N . TYR A 1 87 ? 0.031 3.375 -5.389 1.00 93.94 87 TYR A N 1
ATOM 671 C CA . TYR A 1 87 ? -0.826 2.184 -5.399 1.00 93.94 87 TYR A CA 1
ATOM 672 C C . TYR A 1 87 ? -2.117 2.286 -4.606 1.00 93.94 87 TYR A C 1
ATOM 674 O O . TYR A 1 87 ? -2.992 1.443 -4.792 1.00 93.94 87 TYR A O 1
ATOM 682 N N . LEU A 1 88 ? -2.242 3.271 -3.725 1.00 95.69 88 LEU A N 1
ATOM 683 C CA . LEU A 1 88 ? -3.424 3.442 -2.899 1.00 95.69 88 LEU A CA 1
ATOM 684 C C . LEU A 1 88 ? -3.704 4.930 -2.719 1.00 95.69 88 LEU A C 1
ATOM 686 O O . LEU A 1 88 ? -2.804 5.705 -2.385 1.00 95.69 88 LEU A O 1
ATOM 690 N N . PHE A 1 89 ? -4.960 5.291 -2.936 1.00 95.88 89 PHE A N 1
ATOM 691 C CA . PHE A 1 89 ? -5.483 6.638 -2.785 1.00 95.88 89 PHE A CA 1
ATOM 692 C C . PHE A 1 89 ? -6.703 6.617 -1.866 1.00 95.88 89 PHE A C 1
ATOM 694 O O . PHE A 1 89 ? -7.426 5.619 -1.831 1.00 95.88 89 PHE A O 1
ATOM 701 N N . ASP A 1 90 ? -6.925 7.695 -1.124 1.00 95.25 90 ASP A N 1
ATOM 702 C CA . ASP A 1 90 ? -8.158 7.896 -0.359 1.00 95.25 90 ASP A CA 1
ATOM 703 C C . ASP A 1 90 ? -9.324 8.387 -1.236 1.00 95.25 90 ASP A C 1
ATOM 705 O O . ASP A 1 90 ? -9.200 8.571 -2.448 1.00 95.25 90 ASP A O 1
ATOM 709 N N . GLU A 1 91 ? -10.473 8.599 -0.597 1.00 92.88 91 GLU A N 1
ATOM 710 C CA . GLU A 1 91 ? -11.702 9.147 -1.184 1.00 92.88 91 GLU A CA 1
ATOM 711 C C . GLU A 1 91 ? -11.531 10.529 -1.842 1.00 92.88 91 GLU A C 1
ATOM 713 O O . GLU A 1 91 ? -12.334 10.910 -2.694 1.00 92.88 91 GLU A O 1
ATOM 718 N N . ASN A 1 92 ? -10.473 11.266 -1.492 1.00 93.00 92 ASN A N 1
ATOM 719 C CA . ASN A 1 92 ? -10.142 12.567 -2.071 1.00 93.00 92 ASN A CA 1
ATOM 720 C C . ASN A 1 92 ? -9.099 12.457 -3.198 1.00 93.00 92 ASN A C 1
ATOM 722 O O . ASN A 1 92 ? -8.601 13.477 -3.677 1.00 93.00 92 ASN A O 1
ATOM 726 N N . ASN A 1 93 ? -8.778 11.236 -3.645 1.00 90.94 93 ASN A N 1
ATOM 727 C CA . ASN A 1 93 ? -7.705 10.927 -4.594 1.00 90.94 93 ASN A CA 1
ATOM 728 C C . ASN A 1 93 ? -6.310 11.360 -4.118 1.00 90.94 93 ASN A C 1
ATOM 730 O O . ASN A 1 93 ? -5.406 11.571 -4.935 1.00 90.94 93 ASN A O 1
ATOM 734 N N . GLU A 1 94 ? -6.092 11.473 -2.809 1.00 94.94 94 GLU A N 1
ATOM 735 C CA . GLU A 1 94 ? -4.759 11.724 -2.283 1.00 94.94 94 GLU A CA 1
ATOM 736 C C . GLU A 1 94 ? -4.021 10.406 -2.029 1.00 94.94 94 GLU A C 1
ATOM 738 O O . GLU A 1 94 ? -4.620 9.447 -1.538 1.00 94.94 94 GLU A O 1
ATOM 743 N N . PRO A 1 95 ? -2.704 10.340 -2.299 1.00 96.00 95 PRO A N 1
ATOM 744 C CA . PRO A 1 95 ? -1.892 9.190 -1.931 1.00 96.00 95 PRO A CA 1
ATOM 745 C C . PRO A 1 95 ? -2.032 8.847 -0.447 1.00 96.00 95 PRO A C 1
ATOM 747 O O . PRO A 1 95 ? -1.986 9.727 0.424 1.00 96.00 95 PRO A O 1
ATOM 750 N N . MET A 1 96 ? -2.172 7.555 -0.173 1.00 96.88 96 MET A N 1
ATOM 751 C CA . MET A 1 96 ? -2.159 7.024 1.183 1.00 96.88 96 MET A CA 1
ATOM 752 C C . MET A 1 96 ? -0.728 6.873 1.711 1.00 96.88 96 MET A C 1
ATOM 754 O O . MET A 1 96 ? 0.254 7.072 1.003 1.00 96.88 96 MET A O 1
ATOM 758 N N . SER A 1 97 ? -0.598 6.578 3.000 1.00 96.62 97 SER A N 1
ATOM 759 C CA . SER A 1 97 ? 0.679 6.308 3.664 1.00 96.62 97 SER A CA 1
ATOM 760 C C . SER A 1 97 ? 0.448 5.430 4.892 1.00 96.62 97 SER A C 1
ATOM 762 O O . SER A 1 97 ? -0.694 5.222 5.322 1.00 96.62 97 SER A O 1
ATOM 764 N N . LEU A 1 98 ? 1.527 4.928 5.496 1.00 94.19 98 LEU A N 1
ATOM 765 C CA . LEU A 1 98 ? 1.420 4.205 6.764 1.00 94.19 98 LEU A CA 1
ATOM 766 C C . LEU A 1 98 ? 0.845 5.103 7.877 1.00 94.19 98 LEU A C 1
ATOM 768 O O . LEU A 1 98 ? 0.025 4.660 8.670 1.00 94.19 98 LEU A O 1
ATOM 772 N N . GLU A 1 99 ? 1.219 6.382 7.906 1.00 95.31 99 GLU A N 1
ATOM 773 C CA . GLU A 1 99 ? 0.699 7.344 8.883 1.00 95.31 99 GLU A CA 1
ATOM 774 C C . GLU A 1 99 ? -0.796 7.625 8.672 1.00 95.31 99 GLU A C 1
ATOM 776 O O . GLU A 1 99 ? -1.565 7.577 9.631 1.00 95.31 99 GLU A O 1
ATOM 781 N N . LYS A 1 100 ? -1.230 7.837 7.420 1.00 97.00 100 LYS A N 1
ATOM 782 C CA . LYS A 1 100 ? -2.649 8.053 7.093 1.00 97.00 100 LYS A CA 1
ATOM 783 C C . LYS A 1 100 ? -3.503 6.838 7.453 1.00 97.00 100 LYS A C 1
ATOM 785 O O . LYS A 1 100 ? -4.541 6.987 8.085 1.00 97.00 100 LYS A O 1
ATOM 790 N N . THR A 1 101 ? -3.050 5.632 7.111 1.00 95.69 101 THR A N 1
ATOM 791 C CA . THR A 1 101 ? -3.773 4.395 7.463 1.00 95.69 101 THR A CA 1
ATOM 792 C C . THR A 1 101 ? -3.860 4.194 8.979 1.00 95.69 101 THR A C 1
ATOM 794 O O . THR A 1 101 ? -4.915 3.816 9.484 1.00 95.69 101 THR A O 1
ATOM 797 N N . MET A 1 102 ? -2.807 4.526 9.736 1.00 93.94 102 MET A N 1
ATOM 798 C CA . MET A 1 102 ? -2.859 4.536 11.205 1.00 93.94 102 MET A CA 1
ATOM 799 C C . MET A 1 102 ? -3.835 5.585 11.755 1.00 93.94 102 MET A C 1
ATOM 801 O O . MET A 1 102 ? -4.588 5.276 12.677 1.00 93.94 102 MET A O 1
ATOM 805 N N . ALA A 1 103 ? -3.858 6.797 11.191 1.00 96.81 103 ALA A N 1
ATOM 806 C CA . ALA A 1 103 ? -4.797 7.853 11.580 1.00 96.81 103 ALA A CA 1
ATOM 807 C C . ALA A 1 103 ? -6.259 7.481 11.270 1.00 96.81 103 ALA A C 1
ATOM 809 O O . ALA A 1 103 ? -7.158 7.791 12.049 1.00 96.81 103 ALA A O 1
ATOM 810 N N . ASP A 1 104 ? -6.479 6.742 10.183 1.00 96.38 104 ASP A N 1
ATOM 811 C CA . ASP A 1 104 ? -7.769 6.151 9.812 1.00 96.38 104 ASP A CA 1
ATOM 812 C C . ASP A 1 104 ? -8.158 4.944 10.679 1.00 96.38 104 ASP A C 1
ATOM 814 O O . ASP A 1 104 ? -9.249 4.389 10.536 1.00 96.38 104 ASP A O 1
ATOM 818 N N . GLY A 1 105 ? -7.278 4.529 11.590 1.00 95.62 105 GLY A N 1
ATOM 819 C CA . GLY A 1 105 ? -7.527 3.453 12.536 1.00 95.62 105 GLY A CA 1
ATOM 820 C C . GLY A 1 105 ? -7.359 2.057 11.950 1.00 95.62 105 GLY A C 1
ATOM 821 O O . GLY A 1 105 ? -7.901 1.112 12.522 1.00 95.62 105 GLY A O 1
ATOM 822 N N . TRP A 1 106 ? -6.640 1.898 10.834 1.00 94.12 106 TRP A N 1
ATOM 823 C CA . TRP A 1 106 ? -6.360 0.581 10.264 1.00 94.12 106 TRP A CA 1
ATOM 824 C C . TRP A 1 106 ? -5.650 -0.308 11.275 1.00 94.12 106 TRP A C 1
ATOM 826 O O . TRP A 1 106 ? -4.668 0.087 11.911 1.00 94.12 106 TRP A O 1
ATOM 836 N N . ASP A 1 107 ? -6.120 -1.545 11.371 1.00 90.19 107 ASP A N 1
ATOM 837 C CA . ASP A 1 107 ? -5.461 -2.571 12.158 1.00 90.19 107 ASP A CA 1
ATOM 838 C C . ASP A 1 107 ? -4.737 -3.589 11.266 1.00 90.19 107 ASP A C 1
ATOM 840 O O . ASP A 1 107 ? -4.715 -3.525 10.035 1.00 90.19 107 ASP A O 1
ATOM 844 N N . VAL A 1 108 ? -4.109 -4.567 11.913 1.00 85.88 108 VAL A N 1
ATOM 845 C CA . VAL A 1 108 ? -3.385 -5.652 11.245 1.00 85.88 108 VAL A CA 1
ATOM 846 C C . VAL A 1 108 ? -4.262 -6.425 10.249 1.00 85.88 108 VAL A C 1
ATOM 848 O O . VAL A 1 108 ? -3.747 -6.918 9.243 1.00 85.88 108 VAL A O 1
ATOM 851 N N . VAL A 1 109 ? -5.565 -6.558 10.507 1.00 88.38 109 VAL A N 1
ATOM 852 C CA . VAL A 1 109 ? -6.498 -7.245 9.606 1.00 88.38 109 VAL A CA 1
ATOM 853 C C . VAL A 1 109 ? -6.719 -6.414 8.348 1.00 88.38 109 VAL A C 1
ATOM 855 O O . VAL A 1 109 ? -6.713 -6.978 7.253 1.00 88.38 109 VAL A O 1
ATOM 858 N N . ASP A 1 110 ? -6.834 -5.094 8.477 1.00 92.88 110 ASP A N 1
ATOM 859 C CA . ASP A 1 110 ? -6.969 -4.189 7.333 1.00 92.88 110 ASP A CA 1
ATOM 860 C C . ASP A 1 110 ? -5.728 -4.241 6.430 1.00 92.88 110 ASP A C 1
ATOM 862 O O . ASP A 1 110 ? -5.863 -4.462 5.225 1.00 92.88 110 ASP A O 1
ATOM 866 N N . TYR A 1 111 ? -4.515 -4.193 6.998 1.00 90.69 111 TYR A N 1
ATOM 867 C CA . TYR A 1 111 ? -3.279 -4.359 6.216 1.00 90.69 111 TYR A CA 1
ATOM 868 C C . TYR A 1 111 ? -3.215 -5.719 5.512 1.00 90.69 111 TYR A C 1
ATOM 870 O O . TYR A 1 111 ? -2.853 -5.798 4.338 1.00 90.69 111 TYR A O 1
ATOM 878 N N . LYS A 1 112 ? -3.601 -6.807 6.193 1.00 87.62 112 LYS A N 1
ATOM 879 C CA . LYS A 1 112 ? -3.654 -8.143 5.577 1.00 87.62 112 LYS A CA 1
ATOM 880 C C . LYS A 1 112 ? -4.622 -8.184 4.399 1.00 87.62 112 LYS A C 1
ATOM 882 O O . LYS A 1 112 ? -4.273 -8.718 3.350 1.00 87.62 112 LYS A O 1
ATOM 887 N N . ARG A 1 113 ? -5.823 -7.621 4.561 1.00 91.38 113 ARG A N 1
ATOM 888 C CA . ARG A 1 113 ? -6.837 -7.552 3.500 1.00 91.38 113 ARG A CA 1
ATOM 889 C C . ARG A 1 113 ? -6.348 -6.718 2.325 1.00 91.38 113 ARG A C 1
ATOM 891 O O . ARG A 1 113 ? -6.507 -7.160 1.192 1.00 91.38 113 ARG A O 1
ATOM 898 N N . TYR A 1 114 ? -5.727 -5.573 2.598 1.00 93.00 114 TYR A N 1
ATOM 899 C CA . TYR A 1 114 ? -5.148 -4.702 1.582 1.00 93.00 114 TYR A CA 1
ATOM 900 C C . TYR A 1 114 ? -4.111 -5.450 0.743 1.00 93.00 114 TYR A C 1
ATOM 902 O O . TYR A 1 114 ? -4.288 -5.619 -0.459 1.00 93.00 114 TYR A O 1
ATOM 910 N N . PHE A 1 115 ? -3.072 -5.985 1.381 1.00 90.00 115 PHE A N 1
ATOM 911 C CA . PHE A 1 115 ? -1.986 -6.656 0.674 1.00 90.00 115 PHE A CA 1
ATOM 912 C C . PHE A 1 115 ? -2.433 -7.945 -0.018 1.00 90.00 115 PHE A C 1
ATOM 914 O O . PHE A 1 115 ? -1.966 -8.242 -1.115 1.00 90.00 115 PHE A O 1
ATOM 921 N N . LYS A 1 116 ? -3.373 -8.689 0.578 1.00 88.69 116 LYS A N 1
ATOM 922 C CA . LYS A 1 116 ? -4.003 -9.825 -0.095 1.00 88.69 116 LYS A CA 1
ATOM 923 C C . LYS A 1 116 ? -4.723 -9.375 -1.365 1.00 88.69 116 LYS A C 1
ATOM 925 O O . LYS A 1 116 ? -4.501 -9.961 -2.417 1.00 88.69 116 LYS A O 1
ATOM 930 N N . LYS A 1 117 ? -5.562 -8.341 -1.276 1.00 90.44 117 LYS A N 1
A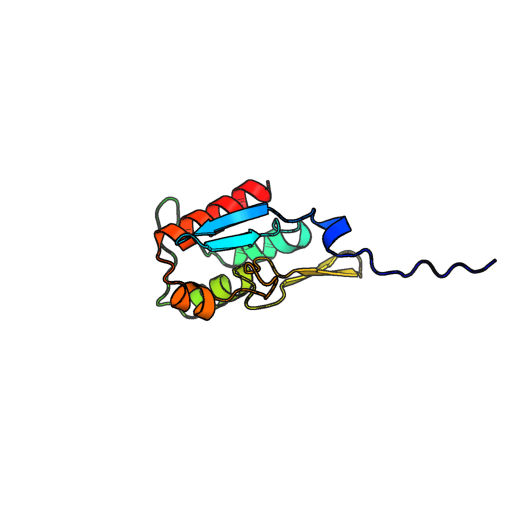TOM 931 C CA . LYS A 1 117 ? -6.305 -7.819 -2.426 1.00 90.44 117 LYS A CA 1
ATOM 932 C C . LYS A 1 117 ? -5.351 -7.278 -3.494 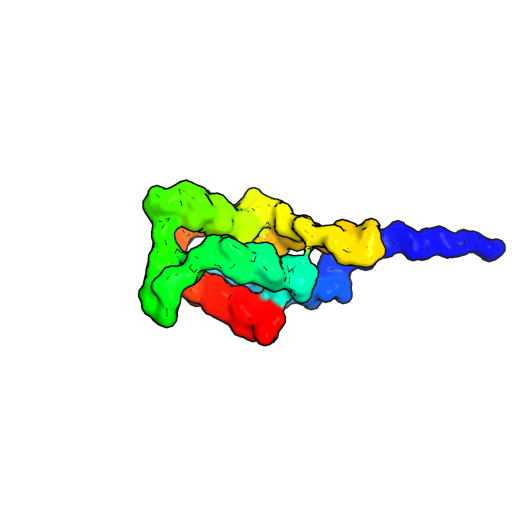1.00 90.44 117 LYS A C 1
ATOM 934 O O . LYS A 1 117 ? -5.586 -7.521 -4.670 1.00 90.44 117 LYS A O 1
ATOM 939 N N . LEU A 1 118 ? -4.272 -6.604 -3.097 1.00 89.88 118 LEU A N 1
ATOM 940 C CA . LEU A 1 118 ? -3.234 -6.111 -4.000 1.00 89.88 118 LEU A CA 1
ATOM 941 C C . LEU A 1 118 ? -2.600 -7.258 -4.800 1.00 89.88 118 LEU A C 1
ATOM 943 O O . LEU A 1 118 ? -2.494 -7.160 -6.021 1.00 89.88 118 LEU A O 1
ATOM 947 N N . CYS A 1 119 ? -2.241 -8.362 -4.137 1.00 87.06 119 CYS A N 1
ATOM 948 C CA . CYS A 1 119 ? -1.764 -9.571 -4.810 1.00 87.06 119 CYS A CA 1
ATOM 949 C C . CYS A 1 119 ? -2.844 -10.173 -5.722 1.00 87.06 119 CYS A C 1
ATOM 951 O O . CYS A 1 119 ? -2.584 -10.372 -6.900 1.00 87.06 119 CYS A O 1
ATOM 953 N N . ASP A 1 120 ? -4.065 -10.384 -5.216 1.00 85.75 120 ASP A N 1
ATOM 954 C CA . ASP A 1 120 ? -5.161 -11.010 -5.971 1.00 85.75 120 ASP A CA 1
ATOM 955 C C . ASP A 1 120 ? -5.513 -10.236 -7.264 1.00 85.75 120 ASP A C 1
ATOM 957 O O . ASP A 1 120 ? -5.942 -10.836 -8.247 1.00 85.75 120 ASP A O 1
ATOM 961 N N . LEU A 1 121 ? -5.345 -8.906 -7.280 1.00 83.44 121 LEU A N 1
ATOM 962 C CA . LEU A 1 121 ? -5.573 -8.065 -8.465 1.00 83.44 121 LEU A CA 1
ATOM 963 C C . LEU A 1 121 ? -4.438 -8.107 -9.492 1.00 83.44 121 LEU A C 1
ATOM 965 O O . LEU A 1 121 ? -4.645 -7.719 -10.640 1.00 83.44 121 LEU A O 1
ATOM 969 N N . SER A 1 122 ? -3.243 -8.514 -9.076 1.00 79.12 122 SER A N 1
ATOM 970 C CA . SER A 1 122 ? -2.029 -8.415 -9.890 1.00 79.12 122 SER A CA 1
ATOM 971 C C . SER A 1 122 ? -1.707 -9.702 -10.662 1.00 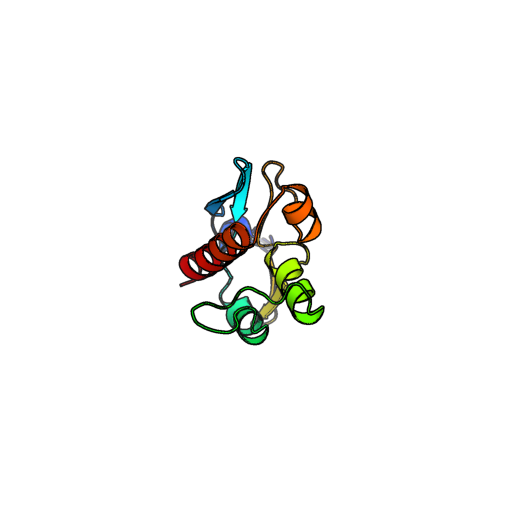79.12 122 SER A C 1
ATOM 973 O O . SER A 1 122 ? -0.790 -9.689 -11.486 1.00 79.12 122 SER A O 1
ATOM 975 N N . GLY A 1 123 ? -2.482 -10.772 -10.437 1.00 61.91 123 GLY A N 1
ATOM 976 C CA . GLY A 1 123 ? -2.260 -12.115 -10.992 1.00 61.91 123 GLY A CA 1
ATOM 977 C C . GLY A 1 123 ? -1.229 -12.918 -10.210 1.00 61.91 123 GLY A C 1
ATOM 978 O O . GLY A 1 123 ? -0.636 -13.825 -10.834 1.00 61.91 123 GLY A O 1
#

Secondary structure (DSSP, 8-state):
------PPPPHHHHH-S-EEEEETTEEEEEPPPPGGGHHHHHHT----STT----TTSHHHHHHHHIIIIIS-EEEEETTEEEEE--EE-TTSPBP-HHHHHHTT--HHHHHHHHHHHHHHH-

Radius of gyration: 15.6 Å; Cα contacts (8 Å, |Δi|>4): 156; chains: 1; bounding box: 30×35×56 Å

Mean predicted aligned error: 8.07 Å

Nearest PDB structures (foldseek):
  3k1i-assembly2_C  TM=2.596E-01  e=4.270E+00  Helicobacter pylori 26695
  6xu6-assembly1_CT  TM=2.941E-01  e=9.888E+00  Drosophila melanogaster

Sequence (123 aa):
MSKDDNTPTSLEAMLGSGVEFEAKGKQYTMLPIASAHIEMFRKEQLFMGENQIFNLSDEKSKKAMNKWLGGEKVTAKILGKDITIVYLFDENNEPMSLEKTMADGWDVVDYKRYFKKLCDLSG

Foldseek 3Di:
DDDPPPDPPPLCNVFPPFDWDDDLNFIKGFTAQDPQCVVVLVVLCQDPDDDDFGPPVDPSNQVSLFQQQQVDWDWGADPNDIDTDRGMAGPVRHRGGPVNCVVSVDDSVSSVSVVVVNVVRHD